Protein AF-A0A357A766-F1 (afdb_monomer_lite)

pLDDT: mean 92.34, std 9.5, range [52.66, 98.44]

Structure (mmCIF, N/CA/C/O backbone):
data_AF-A0A357A766-F1
#
_entry.id   AF-A0A357A766-F1
#
loop_
_atom_site.group_PDB
_atom_site.id
_atom_site.type_symbol
_atom_site.label_atom_id
_atom_site.label_alt_id
_atom_site.label_comp_id
_atom_site.label_asym_id
_atom_site.label_entity_id
_atom_site.label_seq_id
_atom_site.pdbx_PDB_ins_code
_atom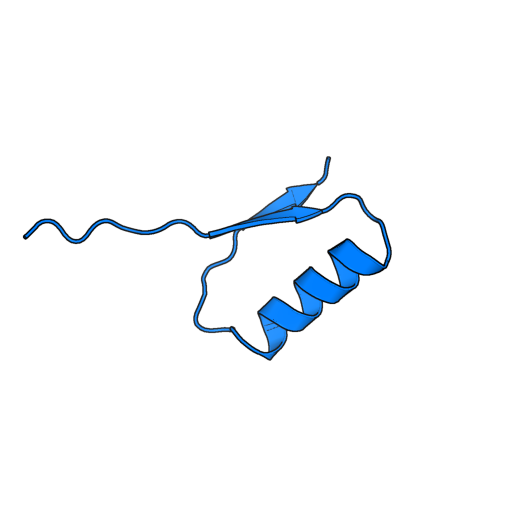_site.Cartn_x
_atom_site.Cartn_y
_atom_site.Cartn_z
_atom_site.occupancy
_atom_site.B_iso_or_equiv
_atom_site.auth_seq_id
_atom_site.auth_comp_id
_atom_site.auth_asym_id
_atom_site.auth_atom_id
_atom_site.pdbx_PDB_model_num
ATOM 1 N N . MET A 1 1 ? -20.982 -4.215 20.980 1.00 52.66 1 MET A N 1
ATOM 2 C CA . MET A 1 1 ? -19.665 -3.676 20.577 1.00 52.66 1 MET A CA 1
ATOM 3 C C . MET A 1 1 ? -19.854 -3.027 19.218 1.00 52.66 1 MET A C 1
ATOM 5 O O . MET A 1 1 ? -20.378 -3.687 18.334 1.00 52.66 1 MET A O 1
ATOM 9 N N . SER A 1 2 ? -19.570 -1.730 19.080 1.00 69.19 2 SER A N 1
ATOM 10 C CA . SER A 1 2 ? -19.721 -1.035 17.794 1.00 69.19 2 SER A CA 1
ATOM 11 C C . SER A 1 2 ? -18.705 -1.609 16.803 1.00 69.19 2 SER A C 1
ATOM 13 O O . SER A 1 2 ? -17.504 -1.539 17.062 1.00 69.19 2 SER A O 1
ATOM 15 N N . HIS A 1 3 ? -19.174 -2.225 15.715 1.00 72.19 3 HIS A N 1
ATOM 16 C CA . HIS A 1 3 ? -18.306 -2.647 14.619 1.00 72.19 3 HIS A CA 1
ATOM 17 C C . HIS A 1 3 ? -17.746 -1.391 13.959 1.00 72.19 3 HIS A C 1
ATOM 19 O O . HIS A 1 3 ? -18.449 -0.672 13.251 1.00 72.19 3 HIS A O 1
ATOM 25 N N . LYS A 1 4 ? -16.478 -1.095 14.239 1.00 79.62 4 LYS A N 1
ATOM 26 C CA . LYS A 1 4 ? -15.785 0.013 13.599 1.00 79.62 4 LYS A CA 1
ATOM 27 C C . LYS A 1 4 ? -15.509 -0.389 12.155 1.00 79.62 4 LYS A C 1
ATOM 29 O O . LYS A 1 4 ? -14.760 -1.331 11.916 1.00 79.62 4 LYS A O 1
ATOM 34 N N . ASN A 1 5 ? -16.136 0.307 11.215 1.00 86.81 5 ASN A N 1
ATOM 35 C CA . ASN A 1 5 ? -15.854 0.129 9.799 1.00 86.81 5 ASN A CA 1
ATOM 36 C C . ASN A 1 5 ? -14.434 0.664 9.519 1.00 86.81 5 ASN A C 1
ATOM 38 O O . ASN A 1 5 ? -14.142 1.825 9.827 1.00 86.81 5 ASN A O 1
ATOM 42 N N . ILE A 1 6 ? -13.533 -0.207 9.057 1.00 92.62 6 ILE A N 1
ATOM 43 C CA . ILE A 1 6 ? -12.139 0.134 8.755 1.00 92.62 6 ILE A CA 1
ATOM 44 C C . ILE A 1 6 ? -12.075 0.514 7.281 1.00 92.62 6 ILE A C 1
ATOM 46 O O . ILE A 1 6 ? -12.422 -0.285 6.421 1.00 92.62 6 ILE A O 1
ATOM 50 N N . ARG A 1 7 ? -11.608 1.731 6.999 1.00 94.81 7 ARG A N 1
ATOM 51 C CA . ARG A 1 7 ? -11.349 2.192 5.633 1.00 94.81 7 ARG A CA 1
ATOM 52 C C . ARG A 1 7 ? -9.890 1.945 5.275 1.00 94.81 7 ARG A C 1
ATOM 54 O O . ARG A 1 7 ? -9.006 2.334 6.041 1.00 94.81 7 ARG A O 1
ATOM 61 N N . HIS A 1 8 ? -9.649 1.339 4.118 1.00 96.06 8 HIS A N 1
ATOM 62 C CA . HIS A 1 8 ? -8.312 1.104 3.581 1.00 96.06 8 HIS A CA 1
ATOM 63 C C . HIS A 1 8 ? -8.045 2.096 2.451 1.00 96.06 8 HIS A C 1
ATOM 65 O O . HIS A 1 8 ? -8.829 2.202 1.515 1.00 96.06 8 HIS A O 1
ATOM 71 N N . ILE A 1 9 ? -6.947 2.845 2.546 1.00 95.94 9 ILE A N 1
ATOM 72 C CA . ILE A 1 9 ? -6.597 3.882 1.571 1.00 95.94 9 ILE A CA 1
ATOM 73 C C . ILE A 1 9 ? -5.149 3.665 1.139 1.00 95.94 9 ILE A C 1
ATOM 75 O O . ILE A 1 9 ? -4.267 3.553 1.993 1.00 95.94 9 ILE A O 1
ATOM 79 N N . LEU A 1 10 ? -4.901 3.632 -0.171 1.00 95.75 10 LEU A N 1
ATOM 80 C CA . LEU A 1 10 ? -3.565 3.512 -0.747 1.00 95.75 10 LEU A CA 1
ATOM 81 C C . LEU A 1 10 ? -3.249 4.717 -1.642 1.00 95.75 10 LEU A C 1
ATOM 83 O O . LEU A 1 10 ? -3.866 4.921 -2.686 1.00 95.75 10 LEU A O 1
ATOM 87 N N . GLY A 1 11 ? -2.260 5.509 -1.228 1.00 95.44 11 GLY A N 1
ATOM 88 C CA . GLY A 1 11 ? -1.749 6.631 -2.015 1.00 95.44 11 GLY A CA 1
ATOM 89 C C . GLY A 1 11 ? -0.766 6.180 -3.091 1.00 95.44 11 GLY A C 1
ATOM 90 O O . GLY A 1 11 ? 0.131 5.377 -2.829 1.00 95.44 11 GLY A O 1
ATOM 91 N N . LEU A 1 12 ? -0.918 6.727 -4.294 1.00 95.81 12 LEU A N 1
ATOM 92 C CA . LEU A 1 12 ? -0.108 6.427 -5.467 1.00 95.81 12 LEU A CA 1
ATOM 93 C C . LEU A 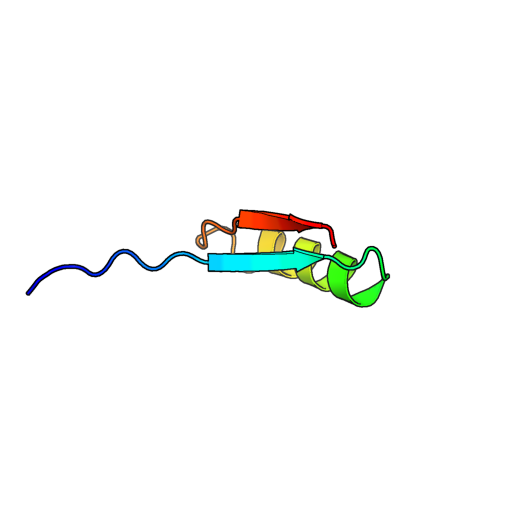1 12 ? 0.647 7.680 -5.912 1.00 95.81 12 LEU A C 1
ATOM 95 O O . LEU A 1 12 ? 0.049 8.700 -6.231 1.00 95.81 12 LEU A O 1
ATOM 99 N N . SER A 1 13 ? 1.972 7.574 -5.978 1.00 94.06 13 SER A N 1
ATOM 100 C CA . SER A 1 13 ? 2.863 8.642 -6.459 1.00 94.06 13 SER A CA 1
ATOM 101 C C . SER A 1 13 ? 3.148 8.577 -7.966 1.00 94.06 13 SER A C 1
ATOM 103 O O . SER A 1 13 ? 3.965 9.334 -8.480 1.00 94.06 13 SER A O 1
ATOM 105 N N . GLY A 1 14 ? 2.584 7.591 -8.674 1.00 86.44 14 GLY A N 1
ATOM 106 C CA . GLY A 1 14 ? 2.919 7.291 -10.074 1.00 86.44 1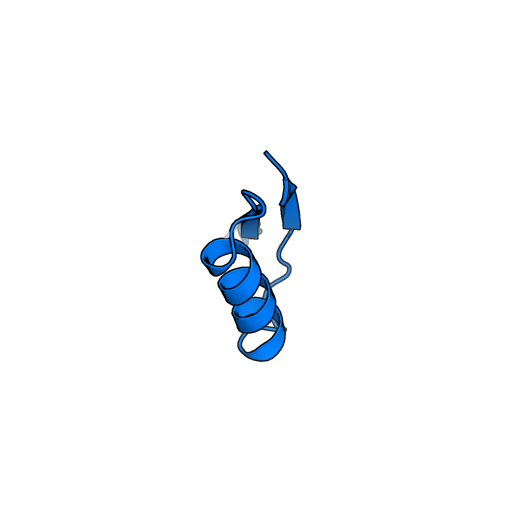4 GLY A CA 1
ATOM 107 C C . GLY A 1 14 ? 4.289 6.624 -10.282 1.00 86.44 14 GLY A C 1
ATOM 108 O O . GLY A 1 14 ? 4.658 6.308 -11.411 1.00 86.44 14 GLY A O 1
ATOM 109 N N . GLY A 1 15 ? 5.047 6.371 -9.210 1.00 95.06 15 GLY A N 1
ATOM 110 C CA . GLY A 1 15 ? 6.274 5.577 -9.262 1.00 95.06 15 GLY A CA 1
ATOM 111 C C . GLY A 1 15 ? 5.997 4.092 -9.520 1.00 95.06 15 GLY A C 1
ATOM 112 O O . GLY A 1 15 ? 4.917 3.577 -9.215 1.00 95.06 15 GLY A O 1
ATOM 113 N N . LYS A 1 16 ? 6.997 3.367 -10.042 1.00 96.31 16 LYS A N 1
ATOM 114 C CA . LYS A 1 16 ? 6.846 1.928 -10.334 1.00 96.31 16 LYS A CA 1
ATOM 115 C C . LYS A 1 16 ? 6.475 1.123 -9.083 1.00 96.31 16 LYS A C 1
ATOM 117 O O . LYS A 1 16 ? 5.665 0.212 -9.169 1.00 96.31 16 LYS A O 1
ATOM 122 N N . ASP A 1 17 ? 7.047 1.477 -7.932 1.00 97.00 17 ASP A N 1
ATOM 123 C CA . ASP A 1 17 ? 6.925 0.679 -6.710 1.00 97.00 17 ASP A CA 1
ATOM 124 C C . ASP A 1 17 ? 5.550 0.860 -6.058 1.00 97.00 17 ASP A C 1
ATOM 126 O O . ASP A 1 17 ? 4.922 -0.121 -5.671 1.00 97.00 17 ASP A O 1
ATOM 130 N N . SER A 1 18 ? 5.033 2.094 -6.011 1.00 96.06 18 SER A N 1
ATOM 131 C CA . SER A 1 18 ? 3.679 2.367 -5.509 1.00 96.06 18 SER A CA 1
ATOM 132 C C . SER A 1 18 ? 2.610 1.763 -6.423 1.00 96.06 18 SER A C 1
ATOM 134 O O . SER A 1 18 ? 1.636 1.190 -5.940 1.00 96.06 18 SER A O 1
ATOM 136 N N . THR A 1 19 ? 2.836 1.791 -7.739 1.00 96.00 19 THR A N 1
ATOM 137 C CA . THR A 1 19 ? 1.957 1.135 -8.718 1.00 96.00 19 THR A CA 1
ATOM 138 C C . THR A 1 19 ? 1.999 -0.392 -8.587 1.00 96.00 19 THR A C 1
ATOM 140 O O . THR A 1 19 ? 0.953 -1.037 -8.576 1.00 96.00 19 THR A O 1
ATOM 143 N N . ALA A 1 20 ? 3.187 -0.985 -8.438 1.00 97.69 20 ALA A N 1
ATOM 144 C CA . ALA A 1 20 ? 3.341 -2.426 -8.243 1.00 97.69 20 ALA A CA 1
ATOM 145 C C . ALA A 1 20 ? 2.666 -2.900 -6.950 1.00 97.69 20 ALA A C 1
ATOM 147 O O . ALA A 1 20 ? 1.998 -3.932 -6.951 1.00 97.69 20 ALA A O 1
ATOM 148 N N . LEU A 1 21 ? 2.776 -2.121 -5.870 1.00 97.12 21 LEU A N 1
ATOM 149 C CA . LEU A 1 21 ? 2.072 -2.396 -4.622 1.00 97.12 21 LEU A CA 1
ATOM 150 C C . LEU A 1 21 ? 0.549 -2.365 -4.812 1.00 97.12 21 LEU A C 1
ATOM 152 O O . LEU A 1 21 ? -0.137 -3.251 -4.314 1.00 97.12 21 LEU A O 1
ATOM 156 N N . ALA A 1 22 ? 0.015 -1.394 -5.558 1.00 96.88 22 ALA A N 1
ATOM 157 C CA . ALA A 1 22 ? -1.422 -1.305 -5.828 1.00 96.88 22 ALA A CA 1
ATOM 158 C C . ALA A 1 22 ? -1.962 -2.559 -6.529 1.00 96.88 22 ALA A C 1
ATOM 160 O O . ALA A 1 22 ? -2.988 -3.105 -6.120 1.00 96.88 22 ALA A O 1
ATOM 161 N N . VAL A 1 23 ? -1.230 -3.038 -7.539 1.00 96.94 23 VAL A N 1
ATOM 162 C CA . VAL A 1 23 ? -1.558 -4.266 -8.276 1.00 96.94 23 VAL A CA 1
ATOM 163 C C . VAL A 1 23 ? -1.428 -5.497 -7.381 1.00 96.94 23 VAL A C 1
ATOM 165 O O . VAL A 1 23 ? -2.313 -6.350 -7.387 1.00 96.94 23 VAL A O 1
ATOM 168 N N . LEU A 1 24 ? -0.363 -5.586 -6.578 1.00 98.12 24 LEU A N 1
ATOM 169 C CA . LEU A 1 24 ? -0.159 -6.697 -5.648 1.00 98.12 24 LEU A CA 1
ATOM 170 C C . LEU A 1 24 ? -1.316 -6.807 -4.650 1.00 98.12 24 LEU A C 1
ATOM 172 O O . LEU A 1 24 ? -1.858 -7.893 -4.463 1.00 98.12 24 LEU A O 1
ATOM 176 N N . MET A 1 25 ? -1.721 -5.685 -4.050 1.00 98.00 25 MET A N 1
ATOM 177 C CA . MET A 1 25 ? -2.836 -5.644 -3.102 1.00 98.00 25 MET A CA 1
ATOM 178 C C . MET A 1 25 ? -4.144 -6.089 -3.757 1.00 98.00 25 MET A C 1
ATOM 180 O O . MET A 1 25 ? -4.874 -6.878 -3.171 1.00 98.00 25 MET A O 1
ATOM 184 N N . GLN A 1 26 ? -4.407 -5.663 -4.994 1.00 96.50 26 GLN A N 1
ATOM 185 C CA . GLN A 1 26 ? -5.594 -6.091 -5.735 1.00 96.50 26 GLN A CA 1
ATOM 186 C C . GLN A 1 26 ? -5.609 -7.606 -6.004 1.00 96.50 26 GLN A C 1
ATOM 188 O O . GLN A 1 26 ? -6.670 -8.227 -5.994 1.00 96.50 26 GLN A O 1
ATOM 193 N N . GLN A 1 27 ? -4.445 -8.205 -6.265 1.00 98.19 27 GLN A N 1
ATOM 194 C CA . GLN A 1 27 ? -4.331 -9.630 -6.587 1.00 98.19 27 GLN A CA 1
ATOM 195 C C . GLN A 1 27 ? -4.335 -10.526 -5.347 1.00 98.19 27 GLN A C 1
ATOM 197 O O . GLN A 1 27 ? -4.925 -11.604 -5.377 1.00 98.19 27 GLN A O 1
ATOM 202 N N . GLN A 1 28 ? -3.642 -10.113 -4.283 1.00 98.44 28 GLN A N 1
ATOM 203 C CA . GLN A 1 28 ? -3.432 -10.936 -3.090 1.00 98.44 28 GLN A CA 1
ATOM 204 C C . GLN A 1 28 ? -4.440 -10.668 -1.976 1.00 98.44 28 GLN A C 1
ATOM 206 O O . GLN A 1 28 ? -4.675 -11.563 -1.169 1.00 98.44 28 GLN A O 1
ATOM 211 N N . HIS A 1 29 ? -5.034 -9.474 -1.954 1.00 97.69 29 HIS A N 1
ATOM 212 C CA . HIS A 1 29 ? -5.989 -9.043 -0.937 1.00 97.69 29 HIS A CA 1
ATOM 213 C C . HIS A 1 29 ? -7.281 -8.462 -1.545 1.00 97.69 29 HIS A C 1
ATOM 215 O O . HIS A 1 29 ? -7.652 -7.327 -1.228 1.00 97.69 29 HIS A O 1
ATOM 221 N N . PRO A 1 30 ? -7.987 -9.200 -2.428 1.00 96.81 30 PRO A N 1
ATOM 222 C CA . PRO A 1 30 ? -9.236 -8.731 -3.031 1.00 96.81 30 PRO A CA 1
ATOM 223 C C . PRO A 1 30 ? -10.379 -8.552 -2.015 1.00 96.81 30 PRO A C 1
ATOM 225 O O . PRO A 1 30 ? -11.384 -7.922 -2.332 1.00 96.81 30 PRO A O 1
ATOM 228 N N . GLU A 1 31 ? -10.252 -9.104 -0.805 1.00 96.88 31 GLU A N 1
ATOM 229 C CA . GLU A 1 31 ? -11.181 -8.904 0.311 1.00 96.88 31 GLU A CA 1
ATOM 230 C C . GLU A 1 31 ? -11.117 -7.498 0.920 1.00 96.88 31 GLU A C 1
ATOM 232 O O . GLU A 1 31 ? -12.038 -7.099 1.634 1.00 96.88 31 GLU A O 1
ATOM 237 N N . LEU A 1 32 ? -10.035 -6.755 0.667 1.00 95.94 32 LEU A N 1
ATOM 238 C CA . LEU A 1 32 ? -9.875 -5.392 1.153 1.00 95.94 32 LEU A CA 1
ATOM 239 C C . LEU A 1 32 ? -10.478 -4.407 0.149 1.00 95.94 32 LEU A C 1
ATOM 241 O O . LEU A 1 32 ? -10.021 -4.284 -0.986 1.00 95.94 32 LEU A O 1
ATOM 245 N N . GLU A 1 33 ? -11.469 -3.639 0.594 1.00 95.69 33 GLU A N 1
ATOM 246 C CA . GLU A 1 33 ? -11.981 -2.493 -0.156 1.00 95.69 33 GLU A CA 1
ATOM 247 C C . GLU A 1 33 ? -10.988 -1.326 -0.033 1.00 95.69 33 GLU A C 1
ATOM 249 O O . GLU A 1 33 ? -10.996 -0.579 0.948 1.00 95.69 33 GLU A O 1
ATOM 254 N N . ILE A 1 34 ? -10.074 -1.223 -1.003 1.00 96.69 34 ILE A N 1
ATOM 255 C CA . ILE A 1 34 ? -9.012 -0.210 -1.027 1.00 96.69 34 ILE A CA 1
ATOM 256 C C . ILE A 1 34 ? -9.430 0.972 -1.901 1.00 96.69 34 ILE A C 1
ATOM 258 O O . ILE A 1 34 ? -9.653 0.837 -3.104 1.00 96.69 34 ILE A O 1
ATOM 262 N N . GLU A 1 35 ? -9.458 2.157 -1.302 1.00 96.94 35 GLU A N 1
ATOM 263 C CA . GLU A 1 35 ? -9.596 3.425 -2.012 1.00 96.94 35 GLU A CA 1
ATOM 264 C C . GLU A 1 35 ? -8.214 3.907 -2.487 1.00 96.94 35 GLU A C 1
ATOM 266 O O . GLU A 1 35 ? -7.287 4.062 -1.686 1.00 96.94 35 GLU A O 1
ATOM 271 N N . TYR A 1 36 ? -8.067 4.175 -3.786 1.00 95.06 36 TYR A N 1
ATOM 272 C CA . TYR A 1 36 ? -6.822 4.690 -4.363 1.00 95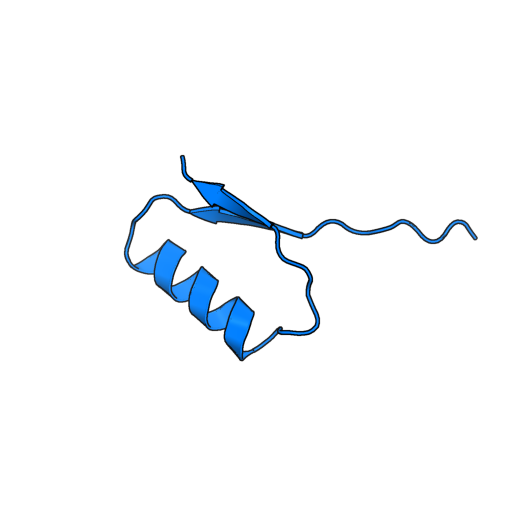.06 36 TYR A CA 1
ATOM 273 C C . TYR A 1 36 ? -6.911 6.196 -4.602 1.00 95.06 36 TYR A C 1
ATOM 275 O O . TYR A 1 36 ? -7.910 6.689 -5.128 1.00 95.06 36 TYR A O 1
ATOM 283 N N . PHE A 1 37 ? -5.845 6.928 -4.282 1.00 94.75 37 PHE A N 1
ATOM 284 C CA . PHE A 1 37 ? -5.709 8.339 -4.651 1.00 94.75 37 PHE A CA 1
ATOM 285 C C . PHE A 1 37 ? -4.328 8.622 -5.238 1.00 94.75 37 PHE A C 1
ATOM 287 O O . PHE A 1 37 ? -3.365 7.920 -4.936 1.00 94.75 37 PHE A O 1
ATOM 294 N N . PHE A 1 38 ? -4.238 9.662 -6.063 1.00 92.25 38 PHE A N 1
ATOM 295 C CA . PHE A 1 38 ? -2.991 10.112 -6.680 1.00 92.25 38 PHE A CA 1
ATOM 296 C C . PHE A 1 38 ? -2.5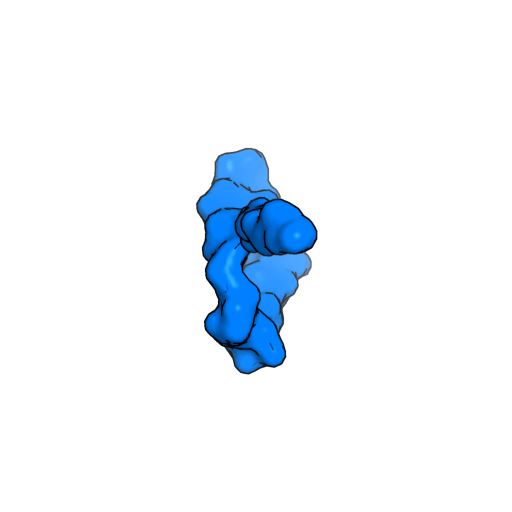59 11.465 -6.112 1.00 92.25 38 PHE A C 1
ATOM 298 O O . PHE A 1 38 ? -3.393 12.365 -5.985 1.00 92.25 38 PHE A O 1
ATOM 305 N N . CYS A 1 39 ? -1.267 11.595 -5.802 1.00 76.75 39 CYS A N 1
ATOM 306 C CA . CYS A 1 39 ? -0.623 12.825 -5.333 1.00 76.75 39 CYS A CA 1
ATOM 307 C C . CYS A 1 39 ? 0.743 13.027 -5.987 1.00 76.75 39 CYS A C 1
ATOM 309 O O . CYS A 1 39 ? 1.462 12.018 -6.172 1.00 76.75 39 CYS A O 1
#

Sequence (39 aa):
MSHKNIRHILGLSGGKDSTALAVLMQQQHPELEIEYFFC

Radius of gyration: 11.98 Å; chains: 1; bounding box: 27×24×31 Å

Foldseek 3Di:
DDPDDDAAEQEDAVDPVSVVVVVVCCVVPVVHPYHYDYD

Secondary structure 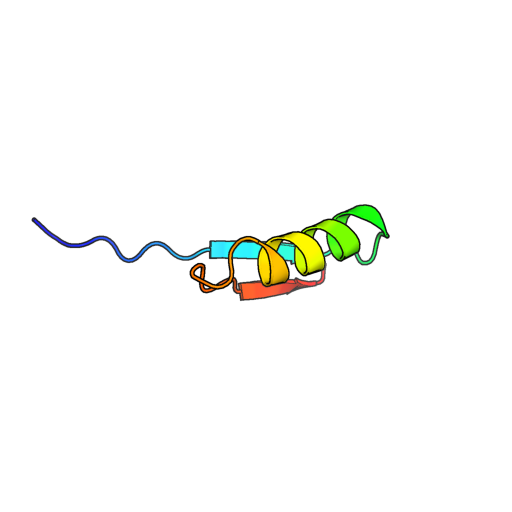(DSSP, 8-state):
----PPPEEEEE-SSHHHHHHHHHHHHH-TTS-EEEEE-